Protein AF-S7HFC9-F1 (afdb_monomer)

pLDDT: mean 94.2, std 5.71, range [57.31, 98.56]

Foldseek 3Di:
DQDPQDCLRPPDPNVVVFWAWDAADDQWTKTHGPPPPPPLDIDTGGNDDDPDLVVDDPVSNVSSVVRVVVSVVVSCVVPVDPD

Structure (mmCIF, N/CA/C/O backbone):
data_AF-S7HFC9-F1
#
_entry.id   AF-S7HFC9-F1
#
loop_
_atom_site.group_PDB
_atom_site.id
_atom_site.type_symbol
_atom_site.label_atom_id
_atom_site.lab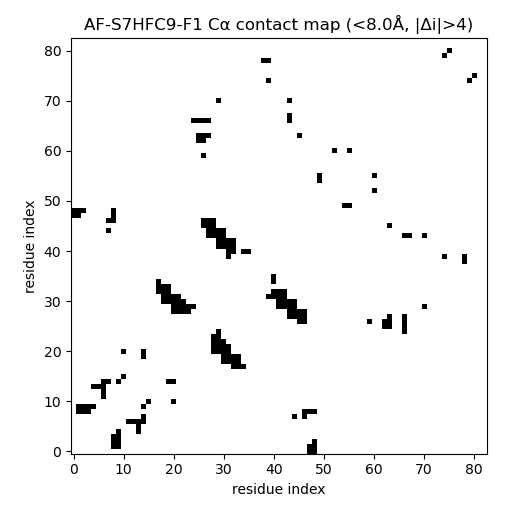el_alt_id
_atom_site.label_comp_id
_atom_site.label_asym_id
_atom_site.label_entity_id
_atom_site.label_seq_id
_atom_site.pdbx_PDB_ins_code
_atom_site.Cartn_x
_atom_site.Cartn_y
_atom_site.Cartn_z
_atom_site.occupancy
_atom_site.B_iso_or_equiv
_atom_site.auth_seq_id
_atom_site.auth_comp_id
_atom_site.auth_asym_id
_atom_site.auth_atom_id
_atom_site.pdbx_PDB_model_num
ATOM 1 N N . MET A 1 1 ? -16.462 6.824 -0.567 1.00 76.06 1 MET A N 1
ATOM 2 C CA . MET A 1 1 ? -17.145 6.482 -1.845 1.00 76.06 1 MET A CA 1
ATOM 3 C C . MET A 1 1 ? -16.083 6.115 -2.868 1.00 76.06 1 MET A C 1
ATOM 5 O O . MET A 1 1 ? -15.125 6.862 -2.966 1.00 76.06 1 MET A O 1
ATOM 9 N N . LYS A 1 2 ? -16.199 4.999 -3.605 1.00 84.62 2 LYS A N 1
ATOM 10 C CA . LYS A 1 2 ? -15.180 4.629 -4.608 1.00 84.62 2 LYS A CA 1
ATOM 11 C C . LYS A 1 2 ? -15.100 5.673 -5.726 1.00 84.62 2 LYS A C 1
ATOM 13 O O . LYS A 1 2 ? -16.124 6.011 -6.314 1.00 84.62 2 LYS A O 1
ATOM 18 N N . ASP A 1 3 ? -13.888 6.118 -6.041 1.00 88.62 3 ASP A N 1
ATOM 19 C CA . ASP A 1 3 ? -13.619 7.011 -7.168 1.00 88.62 3 ASP A CA 1
ATOM 20 C C . ASP A 1 3 ? -13.232 6.198 -8.414 1.00 88.62 3 ASP A C 1
ATOM 22 O O . ASP A 1 3 ? -12.325 5.365 -8.375 1.00 88.62 3 ASP A O 1
ATOM 26 N N . LYS A 1 4 ? -13.916 6.454 -9.535 1.00 88.19 4 LYS A N 1
ATOM 27 C CA . LYS A 1 4 ? -13.670 5.804 -10.833 1.00 88.19 4 LYS A CA 1
ATOM 28 C C . LYS A 1 4 ? -12.327 6.199 -11.459 1.00 88.19 4 LYS A C 1
ATOM 30 O O . LYS A 1 4 ? -11.835 5.490 -12.331 1.00 88.19 4 LYS A O 1
ATOM 35 N N . ASN A 1 5 ? -11.738 7.305 -11.016 1.00 89.75 5 ASN A N 1
ATOM 36 C CA . ASN A 1 5 ? -10.428 7.768 -11.468 1.00 89.75 5 ASN A CA 1
ATOM 37 C C . ASN A 1 5 ? -9.287 7.268 -10.568 1.00 89.75 5 ASN A C 1
ATOM 39 O O . ASN A 1 5 ? -8.116 7.397 -10.924 1.00 89.75 5 ASN A O 1
ATOM 43 N N . CYS A 1 6 ? -9.601 6.664 -9.418 1.00 91.69 6 CYS A N 1
ATOM 44 C CA . CYS A 1 6 ? -8.602 6.151 -8.491 1.00 91.69 6 CYS A CA 1
ATOM 45 C C . CYS A 1 6 ? -8.170 4.728 -8.875 1.00 91.69 6 CYS A C 1
ATOM 47 O O . CYS A 1 6 ? -8.970 3.786 -8.870 1.00 91.69 6 CYS A O 1
ATOM 49 N N . GLY A 1 7 ? -6.868 4.551 -9.128 1.00 92.31 7 GLY A N 1
ATOM 50 C CA . GLY A 1 7 ? -6.287 3.252 -9.481 1.00 92.31 7 GLY A CA 1
ATOM 51 C C . GLY A 1 7 ? -6.531 2.159 -8.439 1.00 92.31 7 GLY A C 1
ATOM 52 O O . GLY A 1 7 ? -6.779 1.013 -8.800 1.00 92.31 7 GLY A O 1
ATOM 53 N N . TYR A 1 8 ? -6.545 2.510 -7.152 1.00 94.06 8 TYR A N 1
ATOM 54 C CA . TYR A 1 8 ? -6.785 1.553 -6.068 1.00 94.06 8 TYR A CA 1
ATOM 55 C C . TYR A 1 8 ? -8.260 1.147 -5.946 1.00 94.06 8 TYR A C 1
ATOM 57 O O . TYR A 1 8 ? -8.562 -0.005 -5.645 1.00 94.06 8 TYR A O 1
ATOM 65 N N . CYS A 1 9 ? -9.192 2.064 -6.233 1.00 92.75 9 CYS A N 1
ATOM 66 C CA . CYS A 1 9 ? -10.630 1.789 -6.165 1.00 92.75 9 CYS A CA 1
ATOM 67 C C . CYS A 1 9 ? -11.116 0.885 -7.300 1.00 92.75 9 CYS A C 1
ATOM 69 O O . CYS A 1 9 ? -11.937 -0.007 -7.067 1.00 92.75 9 CYS A O 1
ATOM 71 N N . VAL A 1 10 ? -10.638 1.144 -8.521 1.00 91.44 10 VAL A N 1
ATOM 72 C CA . VAL A 1 10 ? -11.092 0.450 -9.737 1.00 91.44 10 VAL A CA 1
ATOM 73 C C . VAL A 1 10 ? -10.240 -0.777 -10.050 1.00 91.44 10 VAL A C 1
ATOM 75 O O . VAL A 1 10 ? -10.747 -1.736 -10.630 1.00 91.44 10 VAL A O 1
ATOM 78 N N . LYS A 1 11 ? -8.966 -0.784 -9.632 1.00 88.12 11 LYS A N 1
ATOM 79 C CA . LYS A 1 11 ? -7.963 -1.771 -10.062 1.00 88.12 11 LYS A CA 1
ATOM 80 C C . LYS A 1 11 ? -7.858 -1.773 -11.602 1.00 88.12 11 LYS A C 1
ATOM 82 O O . LYS A 1 11 ? -8.081 -0.740 -12.231 1.00 88.12 11 LYS A O 1
ATOM 87 N N . GLY A 1 12 ? -7.469 -2.891 -12.219 1.00 89.00 12 GLY A N 1
ATOM 88 C CA . GLY A 1 12 ? -7.444 -3.039 -13.681 1.00 89.00 12 GLY A CA 1
ATOM 89 C C . GLY A 1 12 ? -6.460 -2.098 -14.383 1.00 89.00 12 GLY A C 1
ATOM 90 O O . GLY A 1 12 ? -5.350 -1.886 -13.897 1.00 89.00 12 GLY A O 1
ATOM 91 N N . GLU A 1 13 ? -6.864 -1.538 -15.527 1.0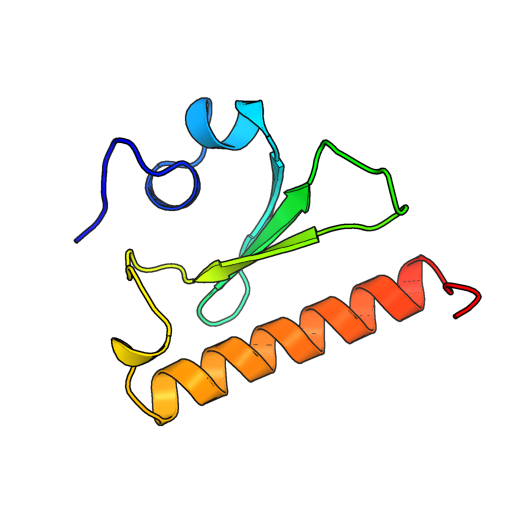0 90.81 13 GLU A N 1
ATOM 92 C CA . GLU A 1 13 ? -6.011 -0.671 -16.353 1.00 90.81 13 GLU A CA 1
ATOM 93 C C . GLU A 1 13 ? -5.453 0.556 -15.606 1.00 90.81 13 GLU A C 1
ATOM 95 O O . GLU A 1 13 ? -4.246 0.791 -15.706 1.00 90.81 13 GLU A O 1
ATOM 100 N N . PRO A 1 14 ? -6.244 1.320 -14.820 1.00 92.50 14 PRO A N 1
ATOM 101 C CA . PRO A 1 14 ? -5.717 2.418 -14.010 1.00 92.50 14 PRO A CA 1
ATOM 102 C C . PRO A 1 14 ? -4.575 2.014 -13.071 1.00 92.50 14 PRO A C 1
ATOM 104 O O . PRO A 1 14 ? -3.549 2.691 -13.034 1.00 92.50 14 PRO A O 1
ATOM 107 N N . LEU A 1 15 ? -4.726 0.900 -12.345 1.00 94.44 15 LEU A N 1
ATOM 108 C CA . LEU A 1 15 ? -3.678 0.376 -11.464 1.00 94.44 15 LEU A CA 1
ATOM 109 C C . LEU A 1 15 ? -2.478 -0.127 -12.270 1.00 94.44 15 LEU A C 1
ATOM 111 O O . LEU A 1 15 ? -1.335 0.170 -11.929 1.00 94.44 15 LEU A O 1
ATOM 115 N N . ALA A 1 16 ? -2.736 -0.828 -13.378 1.00 94.75 16 ALA A N 1
ATOM 116 C CA . ALA A 1 16 ? -1.714 -1.418 -14.234 1.00 94.75 16 ALA A CA 1
ATOM 117 C C . ALA A 1 16 ? -0.757 -0.382 -14.842 1.00 94.75 16 ALA A C 1
ATOM 119 O O . ALA A 1 16 ? 0.350 -0.746 -15.241 1.00 94.75 16 ALA A O 1
ATOM 120 N N . LYS A 1 17 ? -1.125 0.905 -14.896 1.00 95.00 17 LYS A N 1
ATOM 121 C CA . LYS A 1 17 ? -0.214 1.976 -15.332 1.00 95.00 17 LYS A CA 1
ATOM 122 C C . LYS A 1 17 ? 1.015 2.106 -14.431 1.00 95.00 17 LYS A C 1
ATOM 124 O O . LYS A 1 17 ? 2.091 2.399 -14.939 1.00 95.00 17 LYS A O 1
ATOM 129 N N . PHE A 1 18 ? 0.881 1.846 -13.131 1.00 95.56 18 PHE A N 1
ATOM 130 C CA . PHE A 1 18 ? 1.950 2.098 -12.160 1.00 95.56 18 PHE A CA 1
ATOM 131 C C . PHE A 1 18 ? 2.239 0.930 -11.213 1.00 95.56 18 PHE A C 1
ATOM 133 O O . PHE A 1 18 ? 3.300 0.902 -10.595 1.00 95.56 18 PHE A O 1
ATOM 140 N N . GLY A 1 19 ? 1.343 -0.047 -11.096 1.00 96.81 19 GLY A N 1
ATOM 1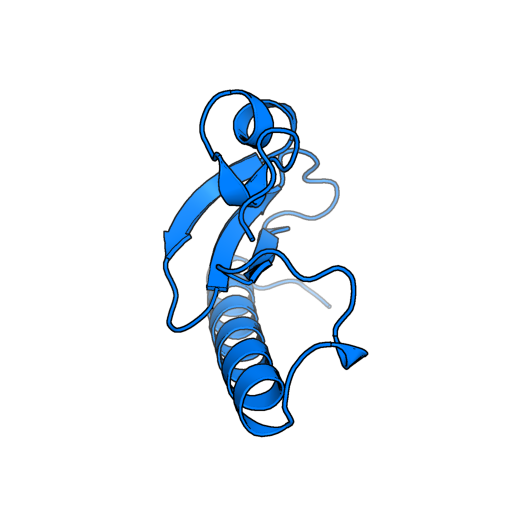41 C CA . GLY A 1 19 ? 1.481 -1.137 -10.142 1.00 96.81 19 GLY A CA 1
ATOM 142 C C . GLY A 1 19 ? 0.926 -2.464 -10.640 1.00 96.81 19 GLY A C 1
ATOM 143 O O 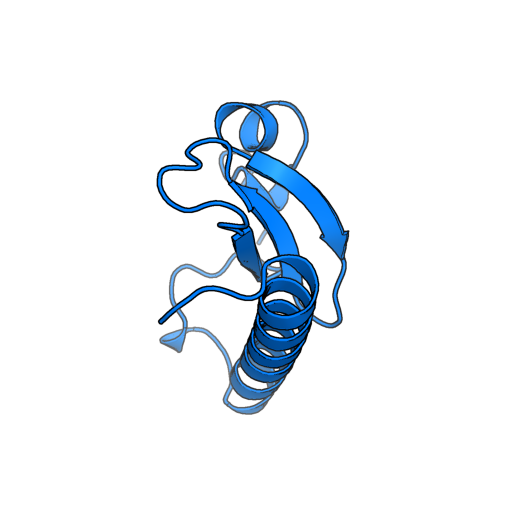. GLY A 1 19 ? 0.205 -2.538 -11.634 1.00 96.81 19 GLY A O 1
ATOM 144 N N . ILE A 1 20 ? 1.293 -3.528 -9.937 1.00 96.81 20 ILE A N 1
ATOM 145 C CA . ILE A 1 20 ? 0.802 -4.888 -10.149 1.00 96.81 20 ILE A CA 1
ATOM 146 C C . ILE A 1 20 ? 0.131 -5.317 -8.850 1.00 96.81 20 ILE A C 1
ATOM 148 O O . ILE A 1 20 ? 0.773 -5.367 -7.803 1.00 96.81 20 ILE A O 1
ATOM 152 N N . TYR A 1 21 ? -1.170 -5.587 -8.90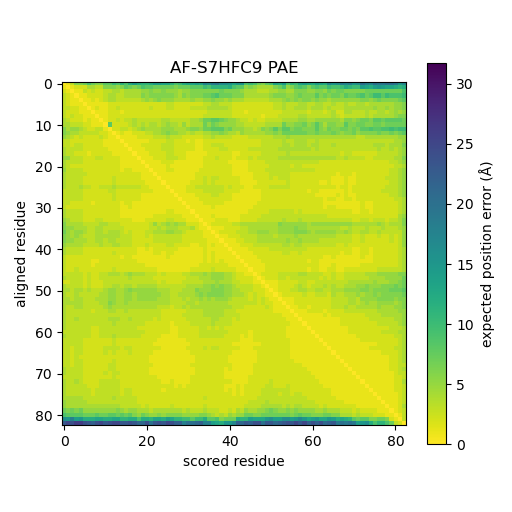1 1.00 96.81 21 TYR A N 1
ATOM 153 C CA . TYR A 1 21 ? -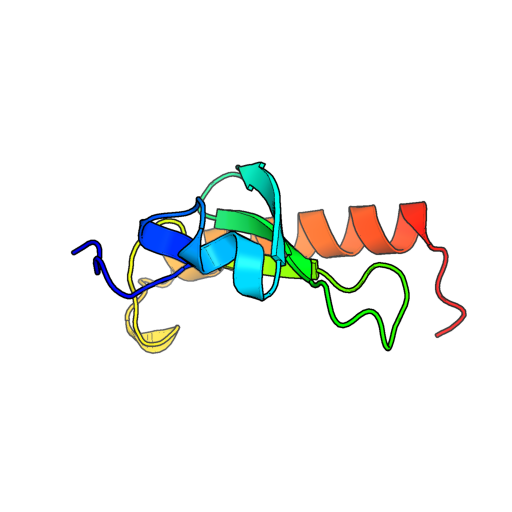1.903 -6.096 -7.746 1.00 96.81 21 TYR A CA 1
ATOM 154 C C . TYR A 1 21 ? -1.332 -7.453 -7.306 1.00 96.81 21 TYR A C 1
ATOM 156 O O . TYR A 1 21 ? -1.184 -8.344 -8.141 1.00 96.81 21 TYR A O 1
ATOM 164 N N . ILE A 1 22 ? -1.027 -7.603 -6.013 1.00 96.38 22 ILE A N 1
ATOM 165 C CA . ILE A 1 22 ? -0.532 -8.861 -5.437 1.00 96.38 22 ILE A CA 1
ATOM 166 C C . ILE A 1 22 ? -1.677 -9.592 -4.736 1.00 96.38 22 ILE A C 1
ATOM 168 O O . ILE A 1 22 ? -2.050 -10.694 -5.131 1.00 96.38 22 ILE A O 1
ATOM 172 N N . CYS A 1 23 ? -2.226 -8.992 -3.680 1.00 96.81 23 CYS A N 1
ATOM 173 C CA . CYS A 1 23 ? -3.287 -9.589 -2.878 1.00 96.81 23 CYS A CA 1
ATOM 174 C C . CYS A 1 23 ? -4.004 -8.541 -2.023 1.00 96.81 23 CYS A C 1
ATOM 176 O O . CYS A 1 23 ? -3.515 -7.427 -1.821 1.00 96.81 23 CYS A O 1
ATOM 178 N N . ASP A 1 24 ? -5.166 -8.916 -1.496 1.00 97.56 24 ASP A N 1
ATOM 179 C CA . ASP A 1 24 ? -5.824 -8.165 -0.436 1.00 97.56 24 ASP A CA 1
ATOM 180 C C . ASP A 1 24 ? -5.238 -8.581 0.926 1.00 97.56 24 ASP A C 1
ATOM 182 O O . ASP A 1 24 ? -4.903 -9.744 1.162 1.00 97.56 24 ASP A O 1
ATOM 186 N N . LEU A 1 25 ? -5.130 -7.613 1.830 1.00 97.44 25 LEU A N 1
ATOM 187 C CA . LEU A 1 25 ? -4.825 -7.800 3.246 1.00 97.44 25 LEU A CA 1
ATOM 188 C C . LEU A 1 25 ? -6.124 -7.651 4.060 1.00 97.44 25 LEU A C 1
ATOM 190 O O . LEU A 1 25 ? -7.215 -7.893 3.527 1.00 97.44 25 LEU A O 1
ATOM 194 N N . SER A 1 26 ? -6.043 -7.290 5.346 1.00 97.31 26 SER A N 1
ATOM 195 C CA . SER A 1 26 ? -7.241 -7.170 6.187 1.00 97.31 26 SER A CA 1
AT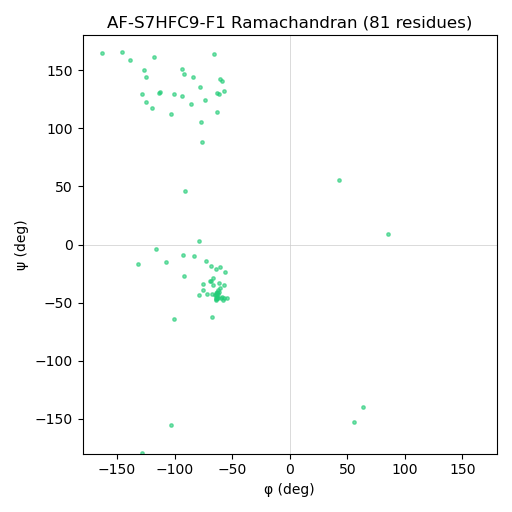OM 196 C C . SER A 1 26 ? -8.121 -5.999 5.733 1.00 97.31 26 SER A C 1
ATOM 198 O O . SER A 1 26 ? -9.223 -6.216 5.219 1.00 97.31 26 SER A O 1
ATOM 200 N N . VAL A 1 27 ? -7.593 -4.779 5.793 1.00 97.19 27 VAL A N 1
ATOM 201 C CA . VAL A 1 27 ? -8.284 -3.525 5.441 1.00 97.19 27 VAL A CA 1
ATOM 202 C C . VAL A 1 27 ? -7.646 -2.815 4.247 1.00 97.19 27 VAL A C 1
ATOM 204 O O . VAL A 1 27 ? -8.156 -1.813 3.756 1.00 97.19 27 VAL A O 1
ATOM 207 N N . SER A 1 28 ? -6.543 -3.355 3.735 1.00 97.69 28 SER A N 1
ATOM 208 C CA . SER A 1 28 ? -5.789 -2.790 2.617 1.00 97.69 28 SER A CA 1
ATOM 209 C C . SER A 1 28 ? -5.529 -3.814 1.512 1.00 97.69 28 SER A C 1
ATOM 211 O O . SER A 1 28 ? -5.956 -4.968 1.581 1.00 97.69 28 SER A O 1
ATOM 213 N N . MET A 1 29 ? -4.843 -3.389 0.459 1.00 97.25 29 MET A N 1
ATOM 214 C CA . MET A 1 29 ? -4.304 -4.251 -0.584 1.00 97.25 29 MET A CA 1
ATOM 215 C C . MET A 1 29 ? -2.817 -3.989 -0.774 1.00 97.25 29 MET A C 1
ATOM 217 O O . MET A 1 29 ? -2.347 -2.863 -0.597 1.00 97.25 29 MET A O 1
ATOM 221 N N . LEU A 1 30 ? -2.098 -5.030 -1.182 1.00 98.19 30 LEU A N 1
ATOM 222 C CA . LEU A 1 30 ? -0.689 -4.956 -1.521 1.00 98.19 30 LEU A CA 1
ATOM 223 C C . LEU A 1 30 ? -0.518 -4.895 -3.041 1.00 98.19 30 LEU A C 1
ATOM 225 O O . LEU A 1 30 ? -1.058 -5.717 -3.788 1.00 98.19 30 LEU A O 1
ATOM 229 N N . VAL A 1 31 ? 0.264 -3.922 -3.493 1.00 98.19 31 VAL A N 1
ATOM 230 C CA . VAL A 1 31 ? 0.568 -3.681 -4.904 1.00 98.19 31 VAL A CA 1
ATOM 231 C C . VAL A 1 31 ? 2.081 -3.598 -5.064 1.00 98.19 31 VAL A C 1
ATOM 233 O O . VAL A 1 31 ? 2.731 -2.825 -4.366 1.00 98.19 31 VAL A O 1
ATOM 236 N N . LEU A 1 32 ? 2.658 -4.345 -6.002 1.00 97.38 32 LEU A N 1
ATOM 237 C CA . LEU A 1 32 ? 4.048 -4.148 -6.405 1.00 97.38 32 LEU A CA 1
ATOM 238 C C . LEU A 1 32 ? 4.138 -2.876 -7.245 1.00 97.38 32 LEU A C 1
ATOM 240 O O . LEU A 1 32 ? 3.440 -2.758 -8.254 1.00 97.38 32 LEU A O 1
ATOM 244 N N . PHE A 1 33 ? 4.991 -1.931 -6.863 1.00 97.75 33 PHE A N 1
ATOM 245 C CA . PHE A 1 33 ? 5.162 -0.713 -7.647 1.00 97.75 33 PHE A CA 1
ATOM 246 C C . PHE A 1 33 ? 6.038 -0.995 -8.871 1.00 97.75 33 PHE A C 1
ATOM 248 O O . PHE A 1 33 ? 7.059 -1.659 -8.749 1.00 97.75 33 PHE A O 1
ATOM 255 N N . LYS A 1 34 ? 5.682 -0.516 -10.065 1.00 96.56 34 LYS A N 1
ATOM 256 C CA . LYS A 1 34 ? 6.495 -0.773 -11.270 1.00 96.56 34 LYS A CA 1
ATOM 257 C C . LYS A 1 34 ? 7.833 -0.039 -11.241 1.00 96.56 34 LYS A C 1
ATOM 259 O O . LYS A 1 34 ? 8.820 -0.548 -11.763 1.00 96.56 34 LYS A O 1
ATOM 264 N N . GLU A 1 35 ? 7.881 1.131 -10.610 1.00 94.81 35 GLU A N 1
ATOM 265 C CA . GLU A 1 35 ? 9.127 1.861 -10.384 1.00 94.81 35 GLU A CA 1
ATOM 266 C C . GLU A 1 35 ? 9.916 1.204 -9.237 1.00 94.81 35 GLU A C 1
ATOM 268 O O . GLU A 1 35 ? 9.791 1.548 -8.058 1.00 94.81 35 GLU A O 1
ATOM 273 N N . GLN A 1 36 ? 10.734 0.221 -9.609 1.00 94.69 36 GLN A N 1
ATOM 274 C CA . GLN A 1 36 ? 11.572 -0.587 -8.721 1.00 94.69 36 GLN A CA 1
ATOM 275 C C . GLN A 1 36 ? 12.976 0.010 -8.527 1.00 94.69 36 GLN A C 1
ATOM 277 O O . GLN A 1 36 ? 13.969 -0.710 -8.558 1.00 94.69 36 GLN A O 1
ATOM 282 N N . SER A 1 37 ? 13.083 1.322 -8.276 1.00 94.06 37 SER A N 1
ATOM 283 C CA . SER A 1 37 ? 14.361 1.949 -7.876 1.00 94.06 37 SER A CA 1
ATOM 284 C C . SER A 1 37 ? 14.965 1.291 -6.624 1.00 94.06 37 SER A C 1
ATOM 286 O O . SER A 1 37 ? 16.173 1.330 -6.420 1.00 94.06 37 SER A O 1
ATOM 288 N N . HIS A 1 38 ? 14.114 0.651 -5.815 1.00 93.50 38 HIS A N 1
ATOM 289 C CA . HIS A 1 38 ? 14.494 -0.278 -4.756 1.00 93.50 38 HIS A CA 1
ATOM 290 C C . HIS A 1 38 ? 13.764 -1.613 -4.991 1.00 93.50 38 HIS A C 1
ATOM 292 O O . HIS A 1 38 ? 12.528 -1.600 -5.053 1.00 93.50 38 HIS A O 1
ATOM 298 N N . PRO A 1 39 ? 14.480 -2.748 -5.126 1.00 93.50 39 PRO A N 1
ATOM 299 C CA . PRO A 1 39 ? 13.855 -4.057 -5.289 1.00 93.50 39 PRO A CA 1
ATOM 300 C C . PRO A 1 39 ? 12.913 -4.393 -4.130 1.00 93.50 39 PRO A C 1
ATOM 302 O O . PRO A 1 39 ? 13.265 -4.230 -2.964 1.00 93.50 39 PRO A O 1
ATOM 305 N N . GLY A 1 40 ? 11.707 -4.852 -4.458 1.00 94.69 40 GLY A N 1
ATOM 306 C CA . GLY A 1 40 ? 10.667 -5.164 -3.477 1.00 94.69 40 GLY A CA 1
ATOM 307 C C . GLY A 1 40 ? 9.816 -3.964 -3.055 1.00 94.69 40 GLY A C 1
ATOM 308 O O . G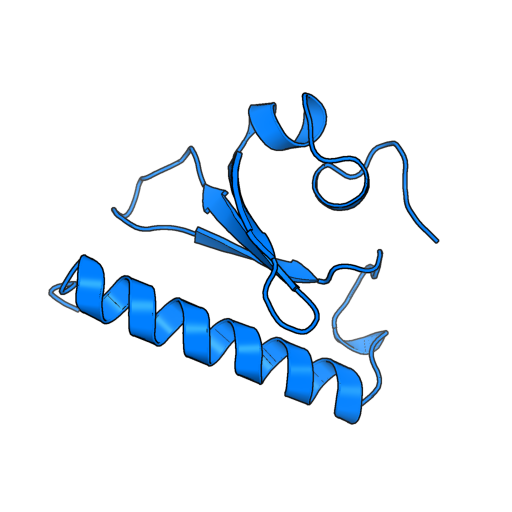LY A 1 40 ? 9.019 -4.088 -2.125 1.00 94.69 40 GLY A O 1
ATOM 309 N N . ARG A 1 41 ? 9.939 -2.805 -3.723 1.00 97.31 41 ARG A N 1
ATOM 310 C CA . ARG A 1 41 ? 9.111 -1.627 -3.420 1.00 97.31 41 ARG A CA 1
ATOM 311 C C . ARG A 1 41 ? 7.634 -1.916 -3.694 1.00 97.31 41 ARG A C 1
ATOM 313 O O . ARG A 1 41 ? 7.218 -2.071 -4.842 1.00 97.31 41 ARG A O 1
ATOM 320 N N . CYS A 1 42 ? 6.839 -1.933 -2.635 1.00 97.81 42 CYS A N 1
ATOM 321 C CA . CYS A 1 42 ? 5.399 -2.148 -2.694 1.00 97.81 42 CYS A CA 1
ATOM 322 C C . CYS A 1 42 ? 4.634 -0.931 -2.165 1.00 97.81 42 CYS A C 1
ATOM 324 O O . CYS A 1 42 ? 5.174 -0.102 -1.434 1.00 97.81 42 CYS A O 1
ATOM 326 N N . ILE A 1 43 ? 3.358 -0.858 -2.527 1.00 97.88 43 ILE A N 1
ATOM 327 C CA . ILE A 1 43 ? 2.371 0.091 -2.023 1.00 97.88 43 ILE A CA 1
ATOM 328 C C . ILE A 1 43 ? 1.340 -0.704 -1.226 1.00 97.88 43 ILE A C 1
ATOM 330 O O . ILE A 1 43 ? 0.812 -1.707 -1.712 1.00 97.88 43 ILE A O 1
ATOM 334 N N . VAL A 1 44 ? 1.044 -0.236 -0.017 1.00 98.00 44 VAL A N 1
ATOM 335 C CA . VAL A 1 44 ? -0.088 -0.706 0.785 1.00 98.00 44 VAL A CA 1
ATOM 336 C C . VAL A 1 44 ? -1.172 0.360 0.682 1.00 98.00 44 VAL A C 1
ATOM 338 O O . VAL A 1 44 ? -0.970 1.481 1.138 1.00 98.00 44 VAL A O 1
ATOM 341 N N . ALA A 1 45 ? -2.288 0.038 0.031 1.00 96.62 45 ALA A N 1
ATOM 342 C CA . ALA A 1 45 ? -3.376 0.984 -0.219 1.00 96.62 45 ALA A CA 1
ATOM 343 C C . ALA A 1 45 ? -4.635 0.570 0.547 1.00 96.62 45 ALA A C 1
ATOM 345 O O . ALA A 1 45 ? -5.044 -0.590 0.468 1.00 96.62 45 ALA A O 1
ATOM 346 N N . TYR A 1 46 ? -5.250 1.500 1.281 1.00 96.19 46 TYR A N 1
ATOM 347 C CA . TYR A 1 46 ? -6.505 1.248 1.994 1.00 96.19 46 TYR A CA 1
ATOM 348 C C . TYR A 1 46 ? -7.619 0.858 1.006 1.00 96.19 46 TYR A C 1
ATOM 350 O O . TYR A 1 46 ? -7.650 1.346 -0.127 1.00 96.19 46 TYR A O 1
ATOM 358 N N . LYS A 1 47 ? -8.494 -0.081 1.392 1.00 92.00 47 LYS A N 1
ATOM 359 C CA . LYS A 1 47 ? -9.534 -0.615 0.488 1.00 92.00 47 LYS A CA 1
ATOM 360 C C . LYS A 1 47 ? -10.601 0.421 0.147 1.00 92.00 47 LYS A C 1
ATOM 362 O O . LYS A 1 47 ? -11.150 0.378 -0.958 1.00 92.00 47 LYS A O 1
ATOM 367 N N . ASP A 1 48 ? -10.873 1.331 1.075 1.00 91.94 48 ASP A N 1
ATOM 368 C CA . ASP A 1 48 ? -11.803 2.427 0.869 1.00 91.94 48 ASP A CA 1
ATOM 369 C C . 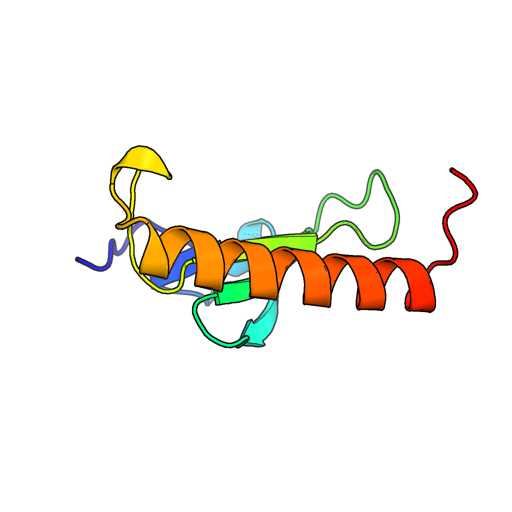ASP A 1 48 ? -11.093 3.686 0.386 1.00 91.94 48 ASP A C 1
ATOM 371 O O . ASP A 1 48 ? -9.918 3.930 0.656 1.00 91.94 48 ASP A O 1
ATOM 375 N N . HIS A 1 49 ? -11.833 4.492 -0.371 1.00 92.94 49 HIS A N 1
ATOM 376 C CA . HIS A 1 49 ? -11.334 5.768 -0.854 1.00 92.94 49 HIS A CA 1
ATOM 377 C C . HIS A 1 49 ? -11.374 6.795 0.276 1.00 92.94 49 HIS A C 1
ATOM 379 O O . HIS A 1 49 ? -12.451 7.292 0.620 1.00 92.94 49 HIS A O 1
ATOM 385 N N . VAL A 1 50 ? -10.197 7.098 0.805 1.00 92.75 50 VAL A N 1
ATOM 386 C CA . VAL A 1 50 ? -9.931 8.167 1.770 1.00 92.75 50 VAL A CA 1
ATOM 387 C C . VAL A 1 50 ? -8.836 9.060 1.205 1.00 92.75 50 VAL A C 1
ATOM 389 O O . VAL A 1 50 ? -7.954 8.568 0.495 1.00 92.75 50 VAL A O 1
ATOM 392 N N . SER A 1 51 ? -8.924 10.365 1.462 1.00 90.25 51 SER A N 1
ATOM 393 C CA . SER A 1 51 ? -7.912 11.303 0.974 1.00 90.25 51 SER A CA 1
ATOM 394 C C . SER A 1 51 ? -6.681 11.247 1.863 1.00 90.25 51 SER A C 1
ATOM 396 O O . SER A 1 51 ? -5.566 11.216 1.353 1.00 90.25 51 SER A O 1
ATOM 398 N N . GLU A 1 52 ? -6.890 11.213 3.181 1.00 91.31 52 GLU A N 1
ATOM 399 C CA . GLU A 1 52 ? -5.819 11.300 4.166 1.00 91.31 52 GLU A CA 1
ATOM 400 C C . GLU A 1 52 ? -6.018 10.335 5.336 1.00 91.31 52 GLU A C 1
ATOM 402 O O . GLU A 1 52 ? -7.126 9.904 5.651 1.00 91.31 52 GLU A O 1
ATOM 407 N N . MET A 1 53 ? -4.930 10.022 6.047 1.00 90.44 53 MET A N 1
ATOM 408 C CA . MET A 1 53 ? -5.005 9.176 7.249 1.00 90.44 53 MET A CA 1
ATOM 409 C C . MET A 1 53 ? -5.819 9.809 8.385 1.00 90.44 53 MET A C 1
ATOM 411 O O . MET A 1 53 ? -6.242 9.099 9.291 1.00 90.44 53 MET A O 1
ATOM 415 N N . THR A 1 54 ? -5.990 11.134 8.375 1.00 94.06 54 THR A N 1
ATOM 416 C CA . THR A 1 54 ? -6.805 11.868 9.356 1.00 94.06 54 THR A CA 1
ATOM 417 C C . THR A 1 54 ? -8.301 11.659 9.162 1.00 94.06 54 THR A C 1
ATOM 419 O O . THR A 1 54 ? -9.068 11.993 10.058 1.00 94.06 54 THR A O 1
ATOM 422 N N . ASP A 1 55 ? -8.707 11.110 8.015 1.00 93.44 55 ASP A N 1
ATOM 423 C CA . ASP A 1 55 ? -10.104 10.786 7.721 1.00 93.44 55 ASP A CA 1
ATOM 424 C C . ASP A 1 55 ? -10.520 9.429 8.317 1.00 93.44 55 ASP A C 1
ATOM 426 O O . ASP A 1 55 ? -11.699 9.084 8.291 1.00 93.44 55 ASP A O 1
ATOM 430 N N . LEU A 1 56 ? -9.558 8.652 8.830 1.00 94.75 56 LEU A N 1
ATOM 431 C CA . LEU A 1 56 ? -9.774 7.345 9.447 1.00 94.75 56 LEU A CA 1
ATOM 432 C C . LEU A 1 56 ? -9.979 7.477 10.956 1.00 94.75 56 LEU A C 1
ATOM 434 O O . LEU A 1 56 ? -9.333 8.300 11.612 1.00 94.75 56 LEU A O 1
ATOM 438 N N . SER A 1 57 ? -10.810 6.601 11.523 1.00 96.50 57 SER A N 1
ATOM 439 C CA . SER A 1 57 ? -10.855 6.431 12.976 1.00 96.50 57 SER A CA 1
ATOM 440 C C . SER A 1 57 ? -9.532 5.861 13.505 1.00 96.50 57 SER A C 1
ATOM 442 O O . SER A 1 57 ? -8.714 5.307 12.759 1.00 96.50 57 SER A O 1
ATOM 444 N N . ASP A 1 58 ? -9.311 5.957 14.817 1.00 97.19 58 ASP A N 1
ATOM 445 C CA . ASP A 1 58 ? -8.125 5.365 15.438 1.00 97.19 58 ASP A CA 1
ATOM 446 C C . ASP A 1 58 ? -8.070 3.844 15.232 1.00 97.19 58 ASP A C 1
ATOM 448 O O . ASP A 1 58 ? -6.999 3.288 14.975 1.00 97.19 58 ASP A O 1
ATOM 452 N N . GLU A 1 59 ? -9.216 3.164 15.279 1.00 96.88 59 GLU A N 1
ATOM 453 C CA . GLU A 1 59 ? -9.326 1.726 15.030 1.00 96.88 59 GLU A CA 1
ATOM 454 C C . GLU A 1 59 ? -8.950 1.366 13.588 1.00 96.88 59 GLU A C 1
ATOM 456 O O . GLU A 1 59 ? -8.150 0.452 13.368 1.00 96.88 59 GLU A O 1
ATOM 461 N N . GLU A 1 60 ? -9.482 2.097 12.606 1.00 96.81 60 GLU A N 1
ATOM 462 C CA . GLU A 1 60 ? -9.195 1.880 11.184 1.00 96.81 60 GLU A CA 1
ATOM 463 C C . GLU A 1 60 ? -7.721 2.126 10.865 1.00 96.81 60 GLU A C 1
ATOM 465 O O . GLU A 1 60 ? -7.068 1.318 10.194 1.00 96.81 60 GLU A O 1
ATOM 470 N N . ARG A 1 61 ? -7.163 3.213 11.406 1.00 96.81 61 ARG A N 1
ATOM 471 C CA . ARG A 1 61 ? -5.751 3.552 11.243 1.00 96.81 61 ARG A CA 1
ATOM 472 C C . ARG A 1 61 ? -4.851 2.482 11.860 1.00 96.81 61 ARG A C 1
ATOM 474 O O . ARG A 1 61 ? -3.873 2.074 11.233 1.00 96.81 61 ARG A O 1
ATOM 481 N N . ASN A 1 62 ? -5.191 1.977 13.045 1.00 97.88 62 ASN A N 1
ATOM 482 C CA . ASN A 1 62 ? -4.448 0.889 13.685 1.00 97.88 62 ASN A CA 1
ATOM 483 C C . ASN A 1 62 ? -4.506 -0.408 12.862 1.00 97.88 62 ASN A C 1
ATOM 485 O O . ASN A 1 62 ? -3.479 -1.068 12.687 1.00 97.88 62 ASN A O 1
ATOM 489 N N . ALA A 1 63 ? -5.671 -0.750 12.304 1.00 97.88 63 ALA A N 1
ATOM 490 C CA . ALA A 1 63 ? -5.812 -1.898 11.408 1.00 97.88 63 ALA A CA 1
ATOM 491 C C . ALA A 1 63 ? -4.977 -1.729 10.125 1.00 97.88 63 ALA A C 1
ATOM 493 O O . ALA A 1 63 ? -4.297 -2.664 9.692 1.00 97.88 63 ALA A O 1
ATOM 494 N N . PHE A 1 64 ? -4.952 -0.522 9.555 1.00 97.81 64 PHE A N 1
ATOM 495 C CA . PHE A 1 64 ? -4.132 -0.214 8.386 1.00 97.81 64 PHE A CA 1
ATOM 496 C C . PHE A 1 64 ? -2.632 -0.354 8.681 1.00 97.81 64 PHE A C 1
ATOM 498 O O . PHE A 1 64 ? -1.911 -1.011 7.928 1.00 97.81 64 PHE A O 1
ATOM 505 N N . PHE A 1 65 ? -2.148 0.176 9.809 1.00 98.00 65 PHE A N 1
ATOM 506 C CA . PHE A 1 65 ? -0.744 0.013 10.199 1.00 98.00 65 PHE A CA 1
ATOM 507 C C . PHE A 1 65 ? -0.372 -1.438 10.528 1.00 98.00 65 PHE A C 1
ATOM 509 O O . PHE A 1 65 ? 0.772 -1.837 10.296 1.00 98.00 65 PHE A O 1
ATOM 516 N N . ALA A 1 66 ? -1.317 -2.257 10.999 1.00 98.50 66 ALA A N 1
ATOM 517 C CA . ALA A 1 66 ? -1.092 -3.691 11.164 1.00 98.50 66 ALA A CA 1
ATOM 518 C C . ALA A 1 66 ? -0.836 -4.388 9.812 1.00 98.50 66 ALA A C 1
ATOM 520 O O . ALA A 1 66 ? 0.087 -5.204 9.701 1.00 98.50 66 ALA A O 1
ATOM 521 N N . ASP A 1 67 ? -1.585 -4.023 8.767 1.00 98.50 67 ASP A N 1
ATOM 522 C CA . ASP A 1 67 ? -1.345 -4.493 7.399 1.00 98.50 67 ASP A CA 1
ATOM 523 C C . ASP A 1 67 ? 0.011 -4.009 6.853 1.00 98.50 67 ASP A C 1
ATOM 525 O O . ASP A 1 67 ? 0.765 -4.808 6.286 1.00 98.50 67 ASP A O 1
ATOM 529 N N . VAL A 1 68 ? 0.366 -2.736 7.077 1.00 98.31 68 VAL A N 1
ATOM 530 C CA . VAL A 1 68 ? 1.679 -2.178 6.699 1.00 98.31 68 VAL A CA 1
ATOM 531 C C . VAL A 1 68 ? 2.814 -2.957 7.365 1.00 98.31 68 VAL A C 1
ATOM 533 O O . VAL A 1 68 ? 3.755 -3.377 6.689 1.00 98.31 68 VAL A O 1
ATOM 536 N N . ALA A 1 69 ? 2.719 -3.219 8.671 1.00 98.56 69 ALA A N 1
ATOM 537 C CA . ALA A 1 69 ? 3.726 -3.979 9.408 1.00 98.56 69 ALA A CA 1
ATOM 538 C C . ALA A 1 69 ? 3.858 -5.420 8.888 1.00 98.56 69 ALA A C 1
ATOM 540 O O . ALA A 1 69 ? 4.969 -5.947 8.786 1.00 98.56 69 ALA A O 1
ATOM 541 N N . LYS A 1 70 ? 2.738 -6.062 8.531 1.00 98.44 70 LYS A N 1
ATOM 542 C CA . LYS A 1 70 ? 2.733 -7.401 7.925 1.00 98.44 70 LYS A CA 1
ATOM 543 C C . LYS A 1 70 ? 3.427 -7.402 6.560 1.00 98.44 70 LYS A C 1
ATOM 545 O O . LYS A 1 70 ? 4.274 -8.263 6.321 1.00 98.44 70 LYS A O 1
ATOM 550 N N . ALA A 1 71 ? 3.106 -6.438 5.696 1.00 98.25 71 ALA A N 1
ATOM 551 C CA . ALA A 1 71 ? 3.734 -6.296 4.385 1.00 98.25 71 ALA A CA 1
ATOM 552 C C . ALA A 1 71 ? 5.242 -6.025 4.507 1.00 98.25 71 ALA A C 1
ATOM 554 O O . ALA A 1 71 ? 6.037 -6.703 3.859 1.00 98.25 71 ALA A O 1
ATOM 555 N N . ALA A 1 72 ? 5.645 -5.107 5.390 1.00 97.69 72 ALA A N 1
ATOM 556 C CA . ALA A 1 72 ? 7.048 -4.777 5.626 1.00 97.69 72 ALA A CA 1
ATOM 557 C C . ALA A 1 72 ? 7.865 -6.000 6.075 1.00 97.69 72 ALA A C 1
ATOM 559 O O . ALA A 1 72 ? 8.934 -6.258 5.524 1.00 97.69 72 ALA A O 1
ATOM 560 N N . LYS A 1 73 ? 7.338 -6.803 7.013 1.00 97.69 73 LYS A N 1
ATOM 561 C CA . LYS A 1 73 ? 7.983 -8.053 7.454 1.00 97.69 73 LYS A CA 1
ATOM 562 C C . LYS A 1 73 ? 8.167 -9.039 6.300 1.00 97.69 73 LYS A C 1
ATOM 564 O O . LYS A 1 73 ? 9.254 -9.589 6.150 1.00 97.69 73 LYS A O 1
ATOM 569 N N . ALA A 1 74 ? 7.135 -9.236 5.479 1.00 97.62 74 ALA A N 1
ATOM 570 C CA . ALA A 1 74 ? 7.196 -10.149 4.339 1.00 97.62 74 ALA A CA 1
ATOM 571 C C . ALA A 1 74 ? 8.205 -9.683 3.274 1.00 97.62 74 ALA A C 1
ATOM 573 O O . ALA A 1 74 ? 8.994 -10.484 2.781 1.00 97.62 74 ALA A O 1
ATOM 574 N N . ILE A 1 75 ? 8.225 -8.384 2.956 1.00 96.06 75 ILE A N 1
ATOM 575 C CA . ILE A 1 75 ? 9.174 -7.802 1.994 1.00 96.06 75 ILE A CA 1
ATOM 576 C C . ILE A 1 75 ? 10.606 -7.929 2.520 1.00 96.06 75 ILE A C 1
ATOM 578 O O . ILE A 1 75 ? 11.487 -8.379 1.792 1.00 96.06 75 ILE A O 1
ATOM 582 N N . HIS A 1 76 ? 10.843 -7.607 3.794 1.00 96.00 76 HIS A N 1
ATOM 583 C CA . HIS A 1 76 ? 12.168 -7.737 4.396 1.00 96.00 76 HIS A CA 1
ATOM 584 C C . HIS A 1 76 ? 12.663 -9.192 4.386 1.00 96.00 76 HIS A C 1
ATOM 586 O O . HIS A 1 76 ? 13.825 -9.443 4.079 1.00 96.00 76 HIS A O 1
ATOM 592 N N . GLN A 1 77 ? 11.788 -10.158 4.681 1.00 96.75 77 GLN A N 1
ATOM 593 C CA . GLN A 1 77 ? 12.112 -11.588 4.601 1.00 96.75 77 GLN A CA 1
ATOM 594 C C . GLN A 1 77 ? 12.373 -12.062 3.166 1.00 96.75 77 GLN A C 1
ATOM 596 O O . GLN A 1 77 ? 13.201 -12.940 2.958 1.00 96.75 77 GLN A O 1
ATOM 601 N N . ALA A 1 78 ? 11.677 -11.508 2.173 1.00 96.12 78 ALA A N 1
ATOM 602 C CA . ALA A 1 78 ? 11.862 -11.899 0.779 1.00 96.12 78 ALA A CA 1
ATOM 603 C C . ALA A 1 78 ? 13.155 -11.326 0.176 1.00 96.12 78 ALA A C 1
ATOM 605 O O . ALA A 1 78 ? 13.839 -12.016 -0.577 1.00 96.12 78 ALA A O 1
ATOM 606 N N . PHE A 1 79 ? 13.495 -10.077 0.506 1.00 94.56 79 PHE A N 1
ATOM 607 C CA . PHE A 1 79 ? 14.561 -9.337 -0.177 1.00 94.56 79 PHE A CA 1
ATOM 608 C C . PHE A 1 79 ? 15.841 -9.153 0.639 1.00 94.56 79 PHE A C 1
ATOM 610 O O . PHE A 1 79 ? 16.857 -8.806 0.045 1.00 94.56 79 PHE A O 1
ATOM 617 N N . HIS A 1 80 ? 15.818 -9.386 1.957 1.00 93.56 80 HIS A N 1
ATOM 618 C CA . HIS A 1 80 ? 16.968 -9.197 2.854 1.00 93.56 80 HIS A CA 1
ATOM 619 C C . HIS A 1 80 ? 17.744 -7.896 2.565 1.00 93.56 80 HIS A C 1
ATOM 621 O O . HIS A 1 80 ? 18.942 -7.944 2.266 1.00 93.56 80 HIS A O 1
ATOM 627 N N . PRO A 1 81 ? 17.068 -6.731 2.576 1.00 89.81 81 PRO A N 1
ATOM 628 C CA . PRO A 1 81 ? 17.718 -5.472 2.250 1.00 89.81 81 PRO A CA 1
ATOM 629 C C . PRO A 1 81 ? 18.891 -5.220 3.206 1.00 89.81 81 PRO A C 1
ATOM 631 O O . PRO A 1 81 ? 18.828 -5.514 4.396 1.00 89.81 81 PRO A O 1
ATOM 634 N N . ILE A 1 82 ? 19.984 -4.682 2.666 1.00 80.12 82 ILE A N 1
ATOM 635 C CA . ILE A 1 82 ? 21.266 -4.515 3.376 1.00 80.12 82 ILE A CA 1
ATOM 636 C C . ILE A 1 82 ? 21.225 -3.287 4.323 1.00 80.12 82 ILE A C 1
ATOM 638 O O . ILE A 1 82 ? 22.221 -2.933 4.952 1.00 80.12 82 ILE A O 1
ATOM 642 N N . ARG A 1 83 ? 20.074 -2.613 4.424 1.00 57.31 83 ARG A N 1
ATOM 643 C CA . ARG A 1 83 ? 19.831 -1.440 5.266 1.00 57.31 83 ARG A CA 1
ATOM 644 C C . ARG A 1 83 ? 18.404 -1.427 5.786 1.00 57.31 83 ARG A C 1
ATOM 646 O O . ARG A 1 83 ? 17.500 -1.704 4.966 1.00 57.31 83 ARG A O 1
#

Solvent-accessible surface area (backbone atoms only — not comparable to full-atom values): 4980 Å² total; per-residue (Å²): 106,78,44,88,86,37,31,83,60,62,36,64,71,64,24,55,75,52,30,45,84,72,48,76,55,88,59,29,31,40,25,41,38,66,77,50,92,48,85,80,42,62,44,78,42,63,63,65,61,67,96,50,78,85,80,45,53,73,69,55,46,51,50,44,52,52,46,48,53,51,50,52,53,53,42,44,70,74,61,62,65,96,115

Sequence (83 aa):
MKDKNCGYCVKGEPLAKFGIYICDLSVSMLVLFKEQSHPGRCIVAYKDHVSEMTDLSDEERNAFFADVAKAAKAIHQAFHPIR

Radius of gyration: 13.29 Å; Cα contacts (8 Å, |Δi|>4): 105; chains: 1; bounding box: 38×24×32 Å

Secondary structure (DSSP, 8-state):
---TT-HHHH-HHHHHTTEEEEEE-SSEEEEEES--SSTT-EEEEESS--SSGGGS-HHHHHHHHHHHHHHHHHHHHHH----

Mean predicted aligned error: 3.13 Å

Nearest PDB structures (foldseek):
  2oik-assembly2_D  TM=8.551E-01  e=1.315E-03  Methylobacillus flagellatus KT
  1y23-assembly3_E  TM=8.607E-01  e=3.077E-02  Bacillus subtilis
  3ano-assembly1_B-2  TM=8.548E-01  e=3.282E-02  Mycobacterium tuberculosis H37Rv
  3wo5-assembly1_B-2  TM=8.528E-01  e=3.980E-02  Mycobacterium tuberculosis
  3imi-assembly2_C  TM=8.417E-01  e=7.574E-02  Bacillus anthracis str. 'Ames Ancestor'